Protein AF-A0A355ER56-F1 (afdb_monomer)

Sequence (115 aa):
AVLLHGDLLGQNILLDLQGAAPGLIDWEYARLGDPAYDLAIVTRGARRPFQIENGFGRLLEAYSGQGREIRKEHVHLHELCLLAGWYRESLDGRLGGHPPEVR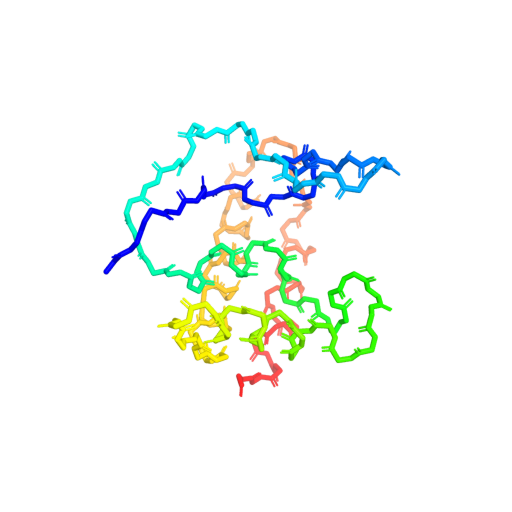LGDFQRLFRRGG

pLDDT: mean 90.53, std 7.46, range [55.97, 97.94]

Structure (mmCIF, N/CA/C/O backbone):
data_AF-A0A355ER56-F1
#
_entry.id   AF-A0A355ER56-F1
#
loop_
_atom_site.group_PDB
_atom_site.id
_atom_site.type_symbol
_atom_site.label_atom_id
_atom_site.label_alt_id
_atom_site.label_comp_id
_atom_site.label_asym_id
_atom_site.label_entity_id
_atom_site.label_seq_id
_atom_site.pdbx_PDB_ins_code
_atom_site.Cartn_x
_atom_site.Cartn_y
_atom_site.Cartn_z
_atom_site.occupancy
_atom_site.B_iso_or_equiv
_atom_site.auth_seq_id
_atom_site.auth_comp_id
_atom_site.auth_asym_id
_atom_site.auth_atom_id
_atom_site.pdbx_PDB_model_num
ATOM 1 N N . ALA A 1 1 ? -15.272 -9.307 1.473 1.00 86.31 1 ALA A N 1
ATOM 2 C CA . ALA A 1 1 ? -14.855 -8.103 0.728 1.00 86.31 1 ALA A CA 1
ATOM 3 C C . ALA A 1 1 ? -15.284 -6.857 1.497 1.00 86.31 1 ALA A C 1
ATOM 5 O O . ALA A 1 1 ? -16.254 -6.939 2.246 1.00 86.31 1 ALA A O 1
ATOM 6 N N . VAL A 1 2 ? -14.567 -5.744 1.340 1.00 92.75 2 VAL A N 1
ATOM 7 C CA . VAL A 1 2 ? -14.884 -4.419 1.907 1.00 92.75 2 VAL A CA 1
ATOM 8 C C . VAL A 1 2 ? -14.759 -3.349 0.826 1.00 92.75 2 VAL A C 1
ATOM 10 O O . VAL A 1 2 ? -14.147 -3.621 -0.205 1.00 92.75 2 VAL A O 1
ATOM 13 N N . LEU A 1 3 ? -15.313 -2.156 1.057 1.00 95.44 3 LEU A N 1
ATOM 14 C CA . LEU A 1 3 ? -15.025 -0.995 0.214 1.00 95.44 3 LEU A CA 1
ATOM 15 C C . LEU A 1 3 ? -13.558 -0.594 0.394 1.00 95.44 3 LEU A C 1
ATOM 17 O O . LEU A 1 3 ? -13.136 -0.299 1.509 1.00 95.44 3 LEU A O 1
ATOM 21 N N . 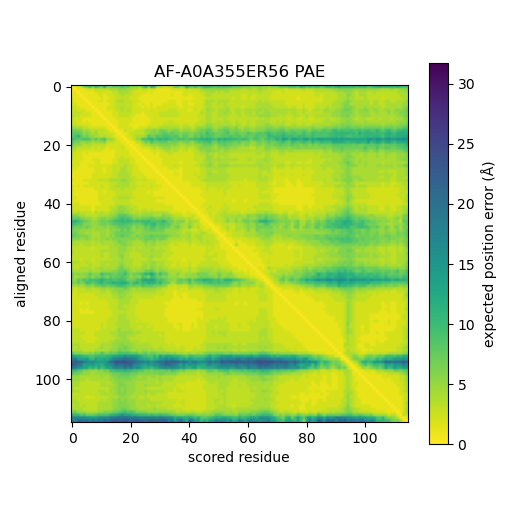LEU A 1 4 ? -12.815 -0.621 -0.704 1.00 95.94 4 LEU A N 1
ATOM 22 C CA . LEU A 1 4 ? -11.441 -0.152 -0.816 1.00 95.94 4 LEU A CA 1
ATOM 23 C C . LEU A 1 4 ? -11.433 1.248 -1.415 1.00 95.94 4 LEU A C 1
ATOM 25 O O . LEU A 1 4 ? -12.271 1.551 -2.269 1.00 95.94 4 LEU A O 1
ATOM 29 N N . HIS A 1 5 ? -10.448 2.050 -1.026 1.00 97.31 5 HIS A N 1
ATOM 30 C CA . HIS A 1 5 ? -10.140 3.310 -1.691 1.00 97.31 5 HIS A CA 1
ATOM 31 C C . HIS A 1 5 ? -9.555 3.064 -3.086 1.00 97.31 5 HIS A C 1
ATOM 33 O O . HIS A 1 5 ? -9.903 3.747 -4.042 1.00 97.31 5 HIS A O 1
ATOM 39 N N . GLY A 1 6 ? -8.668 2.071 -3.217 1.00 96.06 6 GLY A N 1
ATOM 40 C CA . GLY A 1 6 ? -8.060 1.697 -4.496 1.00 96.06 6 GLY A CA 1
ATOM 41 C C . GLY A 1 6 ? -6.834 2.526 -4.893 1.00 96.06 6 GLY A C 1
ATOM 42 O O . GLY A 1 6 ? -6.011 2.028 -5.658 1.00 96.06 6 GLY A O 1
ATOM 43 N N . ASP A 1 7 ? -6.686 3.722 -4.318 1.00 95.75 7 ASP A N 1
ATOM 44 C CA . ASP A 1 7 ? -5.513 4.604 -4.447 1.00 95.75 7 ASP A CA 1
ATOM 45 C C . ASP A 1 7 ? -5.189 5.339 -3.128 1.00 95.75 7 ASP A C 1
ATOM 47 O O . ASP A 1 7 ? -5.184 6.565 -3.045 1.00 95.75 7 ASP A O 1
ATOM 51 N N . LEU A 1 8 ? -5.005 4.600 -2.027 1.00 94.31 8 LEU A N 1
ATOM 52 C CA . LEU A 1 8 ? -4.800 5.179 -0.688 1.00 94.31 8 LEU A CA 1
ATOM 53 C C . LEU A 1 8 ? -3.372 5.740 -0.487 1.00 94.31 8 LEU A C 1
ATOM 55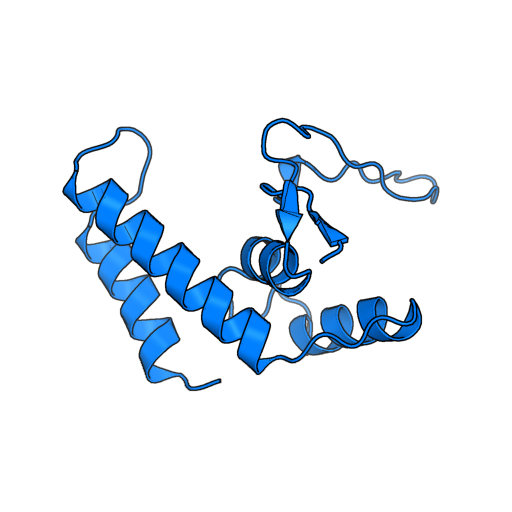 O O . LEU A 1 8 ? -2.613 5.299 0.377 1.00 94.31 8 LEU A O 1
ATOM 59 N N . LEU A 1 9 ? -2.969 6.698 -1.322 1.00 90.56 9 LEU A N 1
ATOM 60 C CA . LEU A 1 9 ? -1.696 7.412 -1.213 1.00 90.56 9 LEU A CA 1
ATOM 61 C C . LEU A 1 9 ? -1.818 8.573 -0.220 1.00 90.56 9 LEU A C 1
ATOM 63 O O . LEU A 1 9 ? -2.890 9.135 -0.034 1.00 90.56 9 LEU A O 1
ATOM 67 N N . GLY A 1 10 ? -0.697 9.004 0.368 1.00 89.44 10 GLY A N 1
ATOM 68 C CA . GLY A 1 10 ? -0.700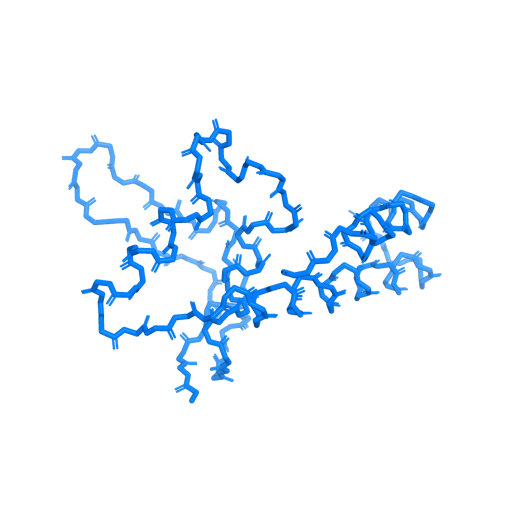 10.106 1.342 1.00 89.44 10 GLY A CA 1
ATOM 69 C C . GLY A 1 10 ? -1.300 11.419 0.820 1.00 89.44 10 GLY A C 1
ATOM 70 O O . GLY A 1 10 ? -1.891 12.154 1.598 1.00 89.44 10 GLY A O 1
ATOM 71 N N . GLN A 1 11 ? -1.210 11.688 -0.488 1.00 92.50 11 GLN A N 1
ATOM 72 C CA . GLN A 1 11 ? -1.834 12.863 -1.116 1.00 92.50 11 GLN A CA 1
ATOM 73 C C . GLN A 1 11 ? -3.375 12.830 -1.082 1.00 92.50 11 GLN A C 1
ATOM 75 O O . GLN A 1 11 ? -4.001 13.882 -1.147 1.00 92.50 11 GLN A O 1
ATOM 80 N N . ASN A 1 12 ? -3.966 11.639 -0.933 1.00 95.81 12 ASN A N 1
ATOM 81 C CA . ASN A 1 12 ? -5.411 11.414 -0.873 1.00 95.81 12 ASN A CA 1
ATOM 82 C C . ASN A 1 12 ? -5.939 11.378 0.575 1.00 95.81 12 ASN A C 1
ATOM 84 O O . ASN A 1 12 ? -7.118 11.108 0.805 1.00 95.81 12 ASN A O 1
ATOM 88 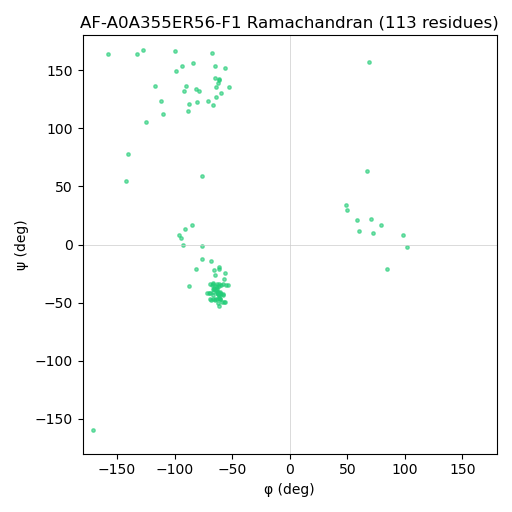N N . ILE A 1 13 ? -5.078 11.662 1.562 1.00 93.19 13 ILE A N 1
ATOM 89 C CA . ILE A 1 13 ? -5.424 11.729 2.984 1.00 93.19 13 ILE A CA 1
ATOM 90 C C . ILE A 1 13 ? -5.355 13.189 3.434 1.00 93.19 13 ILE A C 1
ATOM 92 O O . ILE A 1 13 ? -4.280 13.783 3.523 1.00 93.19 13 ILE A O 1
ATOM 96 N N . LEU A 1 14 ? -6.509 13.764 3.761 1.00 94.25 14 LEU A N 1
ATOM 97 C CA . LEU A 1 14 ? -6.614 15.109 4.310 1.00 94.25 14 LEU A CA 1
ATOM 98 C C . LEU A 1 14 ? -6.502 15.047 5.831 1.00 94.25 14 LEU A C 1
ATOM 100 O O . LEU A 1 14 ? -7.364 14.485 6.505 1.00 94.25 14 LEU A O 1
ATOM 104 N N . LEU A 1 15 ? -5.435 15.628 6.371 1.00 93.56 15 LEU A N 1
ATOM 105 C CA . LEU A 1 15 ? -5.226 15.732 7.812 1.00 93.56 15 LEU A CA 1
ATOM 106 C C . LEU A 1 15 ? -5.803 17.049 8.324 1.00 93.56 15 LEU A C 1
ATOM 108 O O . LEU A 1 15 ? -5.504 18.108 7.773 1.00 93.56 15 LEU A O 1
ATOM 112 N N . ASP A 1 16 ? -6.578 16.983 9.404 1.00 92.06 16 ASP A N 1
ATOM 113 C CA . ASP A 1 16 ? -6.929 18.171 10.172 1.00 92.06 16 ASP A CA 1
ATOM 114 C C . ASP A 1 16 ? -5.854 18.439 11.233 1.00 92.06 16 ASP A C 1
ATOM 116 O O . ASP A 1 16 ? -5.597 17.606 12.106 1.00 92.06 16 ASP A O 1
ATOM 120 N N . LEU A 1 17 ? -5.223 19.613 11.173 1.00 89.88 17 LEU A N 1
ATOM 121 C CA . LEU A 1 17 ? -4.188 20.011 12.134 1.00 89.88 17 LEU A CA 1
ATOM 122 C C . LEU A 1 17 ? -4.788 20.436 13.482 1.00 89.88 17 LEU A C 1
ATOM 124 O O . LEU A 1 17 ? -4.065 20.557 14.470 1.00 89.88 17 LEU A O 1
ATOM 128 N N . GLN A 1 18 ? -6.104 20.637 13.524 1.00 92.69 18 GLN A N 1
ATOM 129 C CA . GLN A 1 18 ? -6.877 21.007 14.698 1.00 92.69 18 GLN A CA 1
ATOM 130 C C . GLN A 1 18 ? -7.452 19.779 15.428 1.00 92.69 18 GLN A C 1
ATOM 132 O O . GLN A 1 18 ? -8.049 19.928 16.495 1.00 92.69 18 GLN A O 1
ATOM 137 N N . GLY A 1 19 ? -7.202 18.567 14.916 1.00 87.88 19 GLY A N 1
ATOM 138 C CA . GLY A 1 19 ? -7.456 17.305 15.611 1.00 87.88 19 GLY A CA 1
ATOM 139 C C . GLY A 1 19 ? -8.760 16.589 15.251 1.00 87.88 19 GLY A C 1
ATOM 140 O O . GLY A 1 19 ? -9.090 15.601 15.910 1.00 87.88 19 GLY A O 1
ATOM 141 N N . ALA A 1 20 ? -9.504 17.029 14.233 1.00 91.44 20 ALA A N 1
ATOM 142 C CA . ALA A 1 20 ? -10.604 16.242 13.685 1.00 91.44 20 ALA A CA 1
ATOM 143 C C . ALA A 1 20 ? -10.103 14.973 12.974 1.00 91.44 20 ALA A C 1
ATOM 145 O O . ALA A 1 20 ? -8.921 14.804 12.660 1.00 91.44 20 ALA A O 1
ATOM 146 N N . ALA A 1 21 ? -11.036 14.053 12.723 1.00 89.25 21 ALA A N 1
ATOM 147 C CA . ALA A 1 21 ? -10.746 12.831 11.987 1.00 89.25 21 ALA A CA 1
ATOM 148 C C . ALA A 1 21 ? -10.262 13.149 10.557 1.00 89.25 21 ALA A C 1
ATOM 150 O O . ALA A 1 21 ? -10.798 14.062 9.923 1.00 89.25 21 ALA A O 1
ATOM 151 N N . PRO A 1 22 ? -9.283 12.393 10.028 1.00 91.56 22 PRO A N 1
ATOM 152 C CA . PRO A 1 22 ? -8.789 12.605 8.675 1.00 91.56 22 PRO A CA 1
ATOM 153 C C . PRO A 1 22 ? -9.870 12.313 7.626 1.00 91.56 22 PRO A C 1
ATOM 155 O O . PRO A 1 22 ? -10.662 11.379 7.771 1.00 91.56 22 PRO A O 1
ATOM 158 N N . GLY A 1 23 ? -9.876 13.103 6.555 1.00 94.50 23 GLY A N 1
ATOM 159 C CA . GLY A 1 23 ? -10.721 12.897 5.379 1.00 94.50 23 GLY A CA 1
ATOM 160 C C . GLY A 1 23 ? -10.001 12.103 4.290 1.00 94.50 23 GLY A C 1
ATOM 161 O O . GLY A 1 23 ? -8.777 12.155 4.185 1.00 94.50 23 GLY A O 1
ATOM 162 N N . LEU A 1 24 ? -10.764 11.395 3.455 1.00 95.75 24 LEU A N 1
ATOM 163 C CA . LEU A 1 24 ? -10.260 10.711 2.259 1.00 95.75 24 LEU A CA 1
ATOM 164 C C . LEU A 1 24 ? -10.896 11.311 1.004 1.00 95.75 24 LEU A C 1
ATOM 166 O O . LEU A 1 24 ? -12.110 11.544 0.973 1.00 95.75 24 LEU A O 1
ATOM 170 N N . ILE A 1 25 ? -10.084 11.537 -0.024 1.00 97.50 25 ILE A N 1
ATOM 171 C CA . ILE A 1 25 ? -10.496 12.108 -1.313 1.00 97.50 25 ILE A CA 1
ATOM 172 C C . ILE A 1 25 ? -10.034 11.225 -2.469 1.00 97.50 25 ILE A C 1
ATOM 174 O O . ILE A 1 25 ? -9.163 10.394 -2.283 1.00 97.50 25 ILE A O 1
ATOM 178 N N . ASP A 1 26 ? -10.562 11.481 -3.666 1.00 97.38 26 ASP A N 1
ATOM 179 C CA . ASP A 1 26 ? -10.161 10.791 -4.899 1.00 97.38 26 ASP A CA 1
ATOM 180 C C . ASP A 1 26 ? -10.544 9.298 -4.940 1.00 97.38 26 ASP A C 1
ATOM 182 O O . ASP A 1 26 ? -9.729 8.379 -4.983 1.00 97.38 26 ASP A O 1
ATOM 186 N N . TRP A 1 27 ? -11.856 9.057 -4.915 1.00 97.75 27 TRP A N 1
ATOM 187 C CA . TRP A 1 27 ? -12.459 7.722 -4.871 1.00 97.75 27 TRP A CA 1
ATOM 188 C C . TRP A 1 27 ? -12.622 7.065 -6.256 1.00 97.75 27 TRP A C 1
ATOM 190 O O . TRP A 1 27 ? -13.405 6.125 -6.396 1.00 97.75 27 TRP A O 1
ATOM 200 N N . GLU A 1 28 ? -11.939 7.537 -7.303 1.00 97.75 28 GLU A N 1
ATOM 201 C CA . GLU A 1 28 ? -12.165 7.052 -8.676 1.00 97.75 28 GLU A CA 1
ATOM 202 C C . GLU A 1 28 ? -11.793 5.568 -8.879 1.00 97.75 28 GLU A C 1
ATOM 204 O O . GLU A 1 28 ? -12.389 4.882 -9.711 1.00 97.75 28 GLU A O 1
ATOM 209 N N . TYR A 1 29 ? -10.869 5.044 -8.064 1.00 97.00 29 TYR A N 1
ATOM 210 C CA . TYR A 1 29 ? -10.447 3.635 -8.071 1.00 97.00 29 TYR A CA 1
ATOM 211 C C . TYR A 1 29 ? -11.159 2.768 -7.024 1.00 97.00 29 TYR A C 1
ATOM 213 O O . TYR A 1 29 ? -10.801 1.596 -6.834 1.00 97.00 29 TYR A O 1
ATOM 221 N N . ALA A 1 30 ? -12.171 3.316 -6.349 1.00 97.88 30 ALA A N 1
ATOM 222 C CA . ALA A 1 30 ? -12.862 2.630 -5.274 1.00 97.88 30 ALA A CA 1
ATOM 223 C C . ALA A 1 30 ? -13.587 1.376 -5.771 1.00 97.88 30 ALA A C 1
ATOM 225 O O . ALA A 1 30 ? -14.270 1.372 -6.798 1.00 97.88 30 ALA A O 1
ATOM 226 N N . ARG A 1 31 ? -13.452 0.280 -5.023 1.00 97.50 31 ARG A N 1
ATOM 227 C CA . ARG A 1 31 ? -14.038 -1.018 -5.390 1.00 97.50 31 ARG A CA 1
ATOM 228 C C . ARG A 1 31 ? -14.205 -1.926 -4.186 1.00 97.50 31 ARG A C 1
ATOM 230 O O . ARG A 1 31 ? -13.574 -1.725 -3.155 1.00 97.50 31 ARG A O 1
ATOM 237 N N . LEU A 1 32 ? -15.009 -2.976 -4.324 1.00 97.94 32 LEU A N 1
ATOM 238 C CA . LEU A 1 32 ? -15.066 -4.033 -3.315 1.00 97.94 32 LEU A CA 1
ATOM 239 C C . LEU A 1 32 ? -13.870 -4.983 -3.459 1.00 97.94 32 LEU A C 1
ATOM 241 O O . LEU A 1 32 ? -13.596 -5.468 -4.555 1.00 97.94 32 LEU A O 1
ATOM 245 N N . GLY A 1 33 ? -13.182 -5.296 -2.359 1.00 95.38 33 GLY A N 1
ATOM 246 C CA . GLY A 1 33 ? -12.042 -6.216 -2.392 1.00 95.38 33 GLY A CA 1
ATOM 247 C C . GLY A 1 33 ? -11.502 -6.644 -1.028 1.00 95.38 33 GLY A C 1
ATOM 248 O O . GLY A 1 33 ? -12.213 -6.615 -0.020 1.00 95.38 33 GLY A O 1
ATOM 249 N N . ASP A 1 34 ? -10.256 -7.116 -1.024 1.00 94.69 34 ASP A N 1
ATOM 250 C CA . ASP A 1 34 ? -9.502 -7.498 0.175 1.00 94.69 34 ASP A CA 1
ATOM 251 C C . ASP A 1 34 ? -8.909 -6.241 0.843 1.00 94.69 34 ASP A C 1
ATOM 253 O O . ASP A 1 34 ? -8.165 -5.524 0.172 1.00 94.69 34 ASP A O 1
ATOM 257 N N . PRO A 1 35 ? -9.202 -5.952 2.129 1.00 93.50 35 PRO A N 1
ATOM 258 C CA . PRO A 1 35 ? -8.655 -4.782 2.830 1.00 93.50 35 PRO A CA 1
ATOM 259 C C . PRO A 1 35 ? -7.123 -4.718 2.842 1.00 93.50 35 PRO A C 1
ATOM 261 O O . PRO A 1 35 ? -6.560 -3.630 2.935 1.00 93.50 35 PRO A O 1
ATOM 264 N N . ALA A 1 36 ? -6.432 -5.855 2.716 1.00 95.19 36 ALA A N 1
ATOM 265 C CA . ALA A 1 36 ? -4.975 -5.881 2.633 1.00 95.19 36 ALA A CA 1
ATOM 266 C C . ALA A 1 36 ? -4.420 -5.118 1.412 1.00 95.19 36 ALA A C 1
ATOM 268 O O . ALA A 1 36 ? -3.263 -4.701 1.432 1.00 95.19 36 ALA A O 1
ATOM 269 N N . TYR A 1 37 ? -5.238 -4.906 0.375 1.00 96.06 37 TYR A N 1
ATOM 270 C CA . TYR A 1 37 ? -4.854 -4.175 -0.831 1.00 96.06 37 TYR A CA 1
ATOM 271 C C . TYR A 1 37 ? -4.547 -2.695 -0.555 1.00 96.06 37 TYR A C 1
ATOM 273 O O . TYR A 1 37 ? -3.505 -2.200 -0.981 1.00 96.06 37 TYR A O 1
ATOM 281 N N . ASP A 1 38 ? -5.397 -1.993 0.201 1.00 95.12 38 ASP A N 1
ATOM 282 C CA . ASP A 1 38 ? -5.148 -0.582 0.534 1.00 95.12 38 ASP A CA 1
ATOM 283 C C . ASP A 1 38 ? -3.932 -0.435 1.462 1.00 95.12 38 ASP A C 1
ATOM 285 O O . ASP A 1 38 ? -3.137 0.491 1.298 1.00 95.12 38 ASP A O 1
ATOM 289 N N . LEU A 1 39 ? -3.712 -1.386 2.383 1.00 94.19 39 LEU A N 1
ATOM 290 C CA . LEU A 1 39 ? -2.482 -1.408 3.183 1.00 94.19 39 LEU A CA 1
ATOM 291 C C . LEU A 1 39 ? -1.247 -1.575 2.299 1.00 94.19 39 LEU A C 1
ATOM 293 O O . LEU A 1 39 ? -0.274 -0.860 2.512 1.00 94.19 39 LEU A O 1
ATOM 297 N N . ALA A 1 40 ? -1.292 -2.453 1.294 1.00 95.62 40 ALA A N 1
ATOM 298 C CA . ALA A 1 40 ? -0.184 -2.639 0.360 1.00 95.62 40 ALA A CA 1
ATOM 299 C C . ALA A 1 40 ? 0.139 -1.363 -0.439 1.00 95.62 40 ALA A C 1
ATOM 301 O O . ALA A 1 40 ? 1.310 -1.088 -0.710 1.00 95.62 40 ALA A O 1
ATOM 302 N N . ILE A 1 41 ? -0.869 -0.550 -0.779 1.00 94.81 41 ILE A N 1
ATOM 303 C CA . ILE A 1 41 ? -0.674 0.767 -1.411 1.00 94.81 41 ILE A CA 1
ATOM 304 C C . ILE A 1 41 ? 0.009 1.752 -0.457 1.00 94.81 41 ILE A C 1
ATOM 306 O O . ILE A 1 41 ? 0.888 2.518 -0.871 1.00 94.81 41 ILE A O 1
ATOM 310 N N . VAL A 1 42 ? -0.386 1.739 0.815 1.00 92.44 42 VAL A N 1
ATOM 311 C CA . VAL A 1 42 ? 0.189 2.602 1.850 1.00 92.44 42 VAL A CA 1
ATOM 312 C C . VAL A 1 42 ? 1.649 2.232 2.128 1.00 92.44 42 VAL A C 1
ATOM 314 O O . VAL A 1 42 ? 2.505 3.109 2.254 1.00 92.44 42 VAL A O 1
ATOM 317 N N . THR A 1 43 ? 1.952 0.939 2.220 1.00 92.38 43 THR A N 1
ATOM 318 C CA . THR A 1 43 ? 3.268 0.443 2.638 1.00 92.38 43 THR A CA 1
ATOM 319 C C . THR A 1 43 ? 4.249 0.309 1.479 1.00 92.38 43 THR A C 1
ATOM 321 O O . THR A 1 43 ? 5.436 0.577 1.670 1.00 92.38 43 THR A O 1
ATOM 324 N N . ARG A 1 44 ? 3.787 -0.080 0.283 1.00 89.75 44 ARG A N 1
ATOM 325 C CA . ARG A 1 44 ? 4.583 -0.277 -0.950 1.00 89.75 44 ARG A CA 1
ATOM 326 C C . ARG A 1 44 ? 5.852 -1.118 -0.749 1.00 89.75 44 ARG A C 1
ATOM 328 O O . ARG A 1 44 ? 6.887 -0.840 -1.355 1.00 89.75 44 ARG A O 1
ATOM 335 N N . GLY A 1 45 ? 5.825 -2.102 0.147 1.00 85.19 45 GLY A N 1
ATOM 336 C CA . GLY A 1 45 ? 6.985 -2.933 0.481 1.00 85.19 45 GLY A CA 1
ATOM 337 C C . GLY A 1 45 ? 8.069 -2.226 1.306 1.00 85.19 45 GLY A C 1
ATOM 338 O O . GLY A 1 45 ? 9.174 -2.762 1.474 1.00 85.19 45 GLY A O 1
ATOM 339 N N . ALA A 1 46 ? 7.804 -1.021 1.825 1.00 85.00 46 ALA A N 1
ATOM 340 C CA . ALA A 1 46 ? 8.769 -0.251 2.601 1.00 85.00 46 ALA A CA 1
ATOM 341 C C . ALA A 1 46 ? 9.172 -0.982 3.892 1.00 85.00 46 ALA A C 1
ATOM 343 O O . ALA A 1 46 ? 8.349 -1.538 4.614 1.00 85.00 46 ALA A O 1
ATOM 344 N N . ARG A 1 47 ? 10.468 -0.938 4.245 1.00 73.25 47 ARG A N 1
ATOM 345 C CA . ARG A 1 47 ? 10.964 -1.533 5.507 1.00 73.25 47 ARG A CA 1
ATOM 346 C C . ARG A 1 47 ? 10.383 -0.863 6.751 1.00 73.25 47 ARG A C 1
ATOM 348 O O . ARG A 1 47 ? 10.250 -1.511 7.782 1.00 73.25 47 ARG A O 1
ATOM 355 N N . ARG A 1 48 ? 10.157 0.443 6.649 1.00 79.25 48 ARG A N 1
ATOM 356 C CA . ARG A 1 48 ? 9.692 1.336 7.708 1.00 79.25 48 ARG A CA 1
ATOM 357 C C . ARG A 1 48 ? 8.704 2.305 7.061 1.00 79.25 48 ARG A C 1
ATOM 359 O O . ARG A 1 48 ? 9.113 3.409 6.697 1.00 79.25 48 ARG A O 1
ATOM 366 N N . PRO A 1 49 ? 7.454 1.879 6.801 1.00 80.94 49 PRO A N 1
ATOM 367 C CA . PRO A 1 49 ? 6.447 2.796 6.284 1.00 80.94 49 PRO A CA 1
ATOM 368 C C . PRO A 1 49 ? 6.376 4.024 7.203 1.00 80.94 49 PRO A C 1
ATOM 370 O O . PRO A 1 49 ? 6.464 3.900 8.427 1.00 80.94 49 PRO A O 1
ATOM 373 N N . PHE A 1 50 ? 6.324 5.210 6.594 1.00 82.31 50 PHE A N 1
ATOM 374 C CA . PHE A 1 50 ? 6.345 6.512 7.278 1.00 82.31 50 PHE A CA 1
ATOM 375 C C . PHE A 1 50 ? 7.591 6.816 8.126 1.00 82.31 50 PHE A C 1
ATOM 377 O O . PHE A 1 50 ? 7.581 7.774 8.890 1.00 82.31 50 PHE A O 1
ATOM 384 N N . GLN A 1 51 ? 8.664 6.023 8.012 1.00 86.19 51 GLN A N 1
ATOM 385 C CA . GLN A 1 51 ? 9.860 6.119 8.866 1.00 86.19 51 GLN A CA 1
ATOM 386 C C . GLN A 1 51 ? 9.575 5.947 10.368 1.00 86.19 51 GLN A C 1
ATOM 388 O O . GLN A 1 51 ? 10.389 6.329 11.207 1.00 86.19 51 GLN A O 1
ATOM 393 N N . ILE A 1 52 ? 8.444 5.329 10.713 1.00 86.00 52 ILE A N 1
ATOM 394 C CA . ILE A 1 52 ? 8.053 5.051 12.095 1.00 86.00 52 ILE A CA 1
ATOM 395 C C . ILE A 1 52 ? 8.587 3.674 12.502 1.00 86.00 52 ILE A C 1
ATOM 397 O O . ILE A 1 52 ? 8.495 2.699 11.746 1.00 86.00 52 ILE A O 1
ATOM 401 N N . GLU A 1 53 ? 9.140 3.579 13.712 1.00 86.62 53 GLU A N 1
ATOM 402 C CA . GLU A 1 53 ? 9.529 2.298 14.302 1.00 86.62 53 GLU A CA 1
ATOM 403 C C . GLU A 1 53 ? 8.311 1.371 14.422 1.00 86.62 53 GLU A C 1
ATOM 405 O O . GLU A 1 53 ? 7.246 1.777 14.884 1.00 86.62 53 GLU A O 1
ATOM 410 N N . ASN A 1 54 ? 8.456 0.133 13.942 1.00 87.50 54 ASN A N 1
ATOM 411 C CA . ASN A 1 54 ? 7.359 -0.830 13.822 1.00 87.50 54 ASN A CA 1
ATOM 412 C C . ASN A 1 54 ? 6.099 -0.270 13.111 1.00 87.50 54 ASN A C 1
ATOM 414 O O . ASN A 1 54 ? 4.982 -0.699 13.386 1.00 87.50 54 ASN A O 1
ATOM 418 N N . GLY A 1 55 ? 6.254 0.689 12.184 1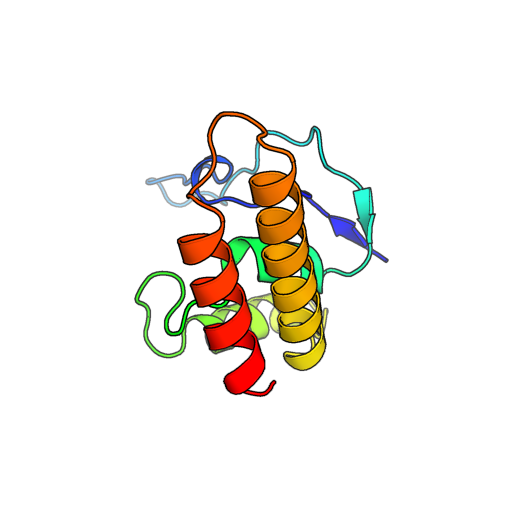.00 88.94 55 GLY A N 1
ATOM 419 C CA . GLY A 1 55 ? 5.120 1.367 11.540 1.00 88.94 55 GLY A CA 1
ATOM 420 C C . GLY A 1 55 ? 4.124 0.415 10.868 1.00 88.94 55 GLY A C 1
ATOM 421 O O . GLY A 1 55 ? 2.921 0.644 10.921 1.00 88.94 55 GLY A O 1
ATOM 422 N N . PHE A 1 56 ? 4.611 -0.694 10.302 1.00 90.62 56 PHE A N 1
ATOM 423 C CA . PHE A 1 56 ? 3.749 -1.724 9.723 1.00 90.62 56 PHE A CA 1
ATOM 424 C C . PHE A 1 56 ? 2.907 -2.454 10.779 1.00 90.62 56 PHE A C 1
ATOM 426 O O . PHE A 1 56 ? 1.698 -2.578 10.609 1.00 90.62 56 PHE A O 1
ATOM 433 N N . GLY A 1 57 ? 3.516 -2.873 11.893 1.00 90.88 57 GLY A N 1
ATOM 434 C CA . GLY A 1 57 ? 2.788 -3.492 13.004 1.00 90.88 57 GLY A CA 1
ATOM 435 C C . GLY A 1 57 ? 1.719 -2.559 13.573 1.00 90.88 57 GLY A C 1
ATOM 436 O O . GLY A 1 57 ? 0.577 -2.971 13.744 1.00 90.88 57 GLY A O 1
ATOM 437 N N . ARG A 1 58 ? 2.043 -1.270 13.733 1.00 90.25 58 ARG A N 1
ATOM 438 C CA . ARG A 1 58 ? 1.085 -0.253 14.201 1.00 90.25 58 ARG A CA 1
ATOM 439 C C . ARG A 1 58 ? -0.114 -0.078 13.263 1.00 90.25 58 ARG A C 1
ATOM 441 O O . ARG A 1 58 ? -1.224 0.143 13.739 1.00 90.25 58 ARG A O 1
ATOM 448 N N . LEU A 1 59 ? 0.085 -0.187 11.945 1.00 88.88 59 LEU A N 1
ATOM 449 C CA . LEU A 1 59 ? -1.023 -0.189 10.982 1.00 88.88 59 LEU A CA 1
ATOM 450 C C . LEU A 1 59 ? -1.920 -1.417 11.174 1.00 88.88 59 LEU A C 1
ATOM 452 O O . LEU A 1 59 ? -3.136 -1.272 11.252 1.00 88.88 59 LEU A O 1
ATOM 456 N N . LEU A 1 60 ? -1.338 -2.614 11.292 1.00 91.12 60 LEU A N 1
ATOM 457 C CA . LEU A 1 60 ? -2.108 -3.845 11.503 1.00 91.12 60 LEU A CA 1
ATOM 458 C C . LEU A 1 60 ? -2.900 -3.819 12.818 1.00 91.12 60 LEU A C 1
ATOM 460 O O . LEU A 1 60 ? -4.062 -4.226 12.845 1.00 91.12 60 LEU A O 1
ATOM 464 N N . GLU A 1 61 ? -2.300 -3.302 13.892 1.00 90.06 61 GLU A N 1
ATOM 465 C CA . GLU A 1 61 ? -2.956 -3.114 15.190 1.00 90.06 61 GLU A CA 1
ATOM 466 C C . GLU A 1 61 ? -4.141 -2.148 15.090 1.00 90.06 61 GLU A C 1
ATOM 468 O O . GLU A 1 61 ? -5.232 -2.462 15.567 1.00 90.06 61 GLU A O 1
ATOM 473 N N . ALA A 1 62 ? -3.961 -1.004 14.420 1.00 87.62 62 ALA A N 1
ATOM 474 C CA . ALA A 1 62 ? -5.024 -0.021 14.228 1.00 87.62 62 ALA A CA 1
ATOM 475 C C . ALA A 1 62 ? -6.224 -0.605 13.460 1.00 87.62 62 ALA A C 1
ATOM 477 O O . ALA A 1 62 ? -7.369 -0.359 13.836 1.00 87.62 62 ALA A O 1
ATOM 478 N N . TYR A 1 63 ? -5.977 -1.417 12.428 1.00 85.75 63 TYR A N 1
ATOM 479 C CA . TYR A 1 63 ? -7.040 -2.099 11.681 1.00 85.75 63 TYR A CA 1
ATOM 480 C C . TYR A 1 63 ? -7.718 -3.207 12.499 1.00 85.75 63 TYR A C 1
ATOM 482 O O . TYR A 1 63 ? -8.948 -3.304 12.509 1.00 85.75 63 TYR A O 1
ATOM 490 N N . SER A 1 64 ? -6.938 -3.990 13.246 1.00 86.06 64 SER A N 1
ATOM 491 C CA . SER A 1 64 ? -7.463 -5.052 14.114 1.00 86.06 64 SER A CA 1
ATOM 492 C C . SER A 1 64 ? -8.352 -4.488 15.225 1.00 86.06 64 SER A C 1
ATOM 494 O O . SER A 1 64 ? -9.410 -5.048 15.510 1.00 86.06 64 SER A O 1
ATOM 496 N N . GLY A 1 65 ? -7.988 -3.329 15.785 1.00 83.81 65 GLY A N 1
ATOM 497 C CA . GLY A 1 65 ? -8.793 -2.602 16.770 1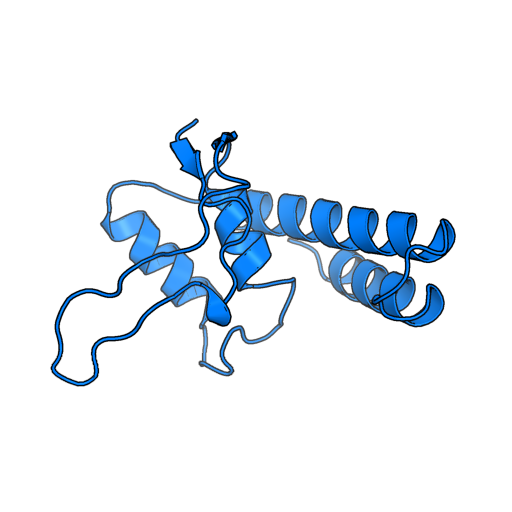.00 83.81 65 GLY A CA 1
ATOM 498 C C . GLY A 1 65 ? -10.163 -2.139 16.255 1.00 83.81 65 GLY A C 1
ATOM 499 O O . GLY A 1 65 ? -11.061 -1.906 17.057 1.00 83.81 65 GLY A O 1
ATOM 500 N N . GLN A 1 66 ? -10.360 -2.068 14.933 1.00 83.50 66 GLN A N 1
ATOM 501 C CA . GLN A 1 66 ? -11.652 -1.775 14.290 1.00 83.50 66 GLN A CA 1
ATOM 502 C C . GLN A 1 66 ? -12.466 -3.048 13.977 1.00 83.50 66 GLN A C 1
ATOM 504 O O . GLN A 1 66 ? -13.430 -3.013 13.212 1.00 83.50 66 GLN A O 1
ATOM 509 N N . GLY A 1 67 ? -12.074 -4.196 14.543 1.00 79.94 67 GLY A N 1
ATOM 510 C CA . GLY A 1 67 ? -12.764 -5.477 14.376 1.00 79.94 67 GLY A CA 1
ATOM 511 C C . GLY A 1 67 ? -12.458 -6.190 13.058 1.00 79.94 67 GLY A C 1
ATOM 512 O O . GLY A 1 67 ? -13.201 -7.089 12.661 1.00 79.94 67 GLY A O 1
ATOM 513 N N . ARG A 1 68 ? -11.387 -5.800 12.353 1.00 80.00 68 ARG A N 1
ATOM 514 C CA . ARG A 1 68 ? -10.946 -6.455 11.114 1.00 80.00 68 ARG A CA 1
ATOM 515 C C . ARG A 1 68 ? -9.496 -6.886 11.223 1.00 80.00 68 ARG A C 1
ATOM 517 O O . ARG A 1 68 ? -8.584 -6.077 11.100 1.00 80.00 68 ARG A O 1
ATOM 524 N N . GLU A 1 69 ? -9.297 -8.183 11.388 1.00 86.06 69 GLU A N 1
ATOM 525 C CA . GLU A 1 69 ? -7.967 -8.769 11.318 1.00 86.06 69 GLU A CA 1
ATOM 526 C C . GLU A 1 69 ? -7.459 -8.742 9.868 1.00 86.06 69 GLU A C 1
ATOM 528 O O . GLU A 1 69 ? -8.106 -9.265 8.955 1.00 86.06 69 GLU A O 1
ATOM 533 N N . ILE A 1 70 ? -6.297 -8.121 9.655 1.00 92.25 70 ILE A N 1
ATOM 534 C CA . IL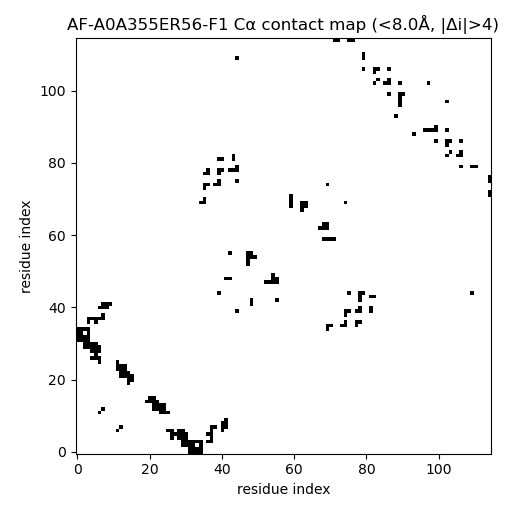E A 1 70 ? -5.576 -8.150 8.381 1.00 92.25 70 ILE A CA 1
ATOM 535 C C . ILE A 1 70 ? -4.292 -8.945 8.584 1.00 92.25 70 ILE A C 1
ATOM 537 O O . ILE A 1 70 ? -3.465 -8.615 9.430 1.00 92.25 70 ILE A O 1
ATOM 541 N N . ARG A 1 71 ? -4.115 -9.992 7.778 1.00 92.00 71 ARG A N 1
ATOM 542 C CA . ARG A 1 71 ? -2.928 -10.848 7.823 1.00 92.00 71 ARG A CA 1
ATOM 543 C C . ARG A 1 71 ? -1.772 -10.214 7.058 1.00 92.00 71 ARG A C 1
ATOM 545 O O . ARG A 1 71 ? -1.952 -9.785 5.915 1.00 92.00 71 ARG A O 1
ATOM 552 N N . LYS A 1 72 ? -0.573 -10.201 7.649 1.00 92.69 72 LYS A N 1
ATOM 553 C CA . LYS A 1 72 ? 0.632 -9.633 7.018 1.00 92.69 72 LYS A CA 1
ATOM 554 C C . LYS A 1 72 ? 0.959 -10.299 5.678 1.00 92.69 72 LYS A C 1
ATOM 556 O O . LYS A 1 72 ? 1.394 -9.627 4.751 1.00 92.69 72 LYS A O 1
ATOM 561 N N . GLU A 1 73 ? 0.677 -11.593 5.552 1.00 93.88 73 GLU A N 1
ATOM 562 C CA . GLU A 1 73 ? 0.950 -12.392 4.359 1.00 93.88 73 GLU A CA 1
ATOM 563 C C . GLU A 1 73 ? 0.089 -11.933 3.182 1.00 93.88 73 GLU A C 1
ATOM 565 O O . GLU A 1 73 ? 0.533 -11.953 2.036 1.00 93.88 73 GLU A O 1
ATOM 570 N N . HIS A 1 74 ? -1.136 -11.476 3.460 1.00 95.06 74 HIS A N 1
ATOM 571 C CA . HIS A 1 74 ? -2.015 -10.925 2.433 1.00 95.06 74 HIS A CA 1
ATOM 572 C C . HIS A 1 74 ? -1.517 -9.564 1.969 1.00 95.06 74 HIS A C 1
ATOM 574 O O . HIS A 1 74 ? -1.499 -9.307 0.769 1.00 95.06 74 HIS A O 1
ATOM 580 N N . VAL A 1 75 ? -1.073 -8.711 2.898 1.00 95.12 75 VAL A N 1
ATOM 581 C CA . VAL A 1 75 ? -0.475 -7.424 2.527 1.00 95.12 75 VAL A CA 1
ATOM 582 C C . VAL A 1 75 ? 0.761 -7.665 1.666 1.00 95.12 75 VAL A C 1
ATOM 584 O O . VAL A 1 75 ? 0.858 -7.102 0.583 1.00 95.12 75 VAL A O 1
ATOM 587 N N . HIS A 1 76 ? 1.642 -8.580 2.080 1.00 95.12 76 HIS A N 1
ATOM 588 C CA . HIS A 1 76 ? 2.833 -8.944 1.317 1.00 95.12 76 HIS A CA 1
ATOM 589 C C . HIS A 1 76 ? 2.502 -9.450 -0.096 1.00 95.12 76 HIS A C 1
ATOM 591 O O . HIS A 1 76 ? 3.137 -9.039 -1.068 1.00 95.12 76 HIS A O 1
ATOM 597 N N . LEU A 1 77 ? 1.479 -10.301 -0.236 1.00 96.06 77 LEU A N 1
ATOM 598 C CA . LEU A 1 77 ? 1.012 -10.769 -1.542 1.00 96.06 77 LEU A CA 1
ATOM 599 C C . LEU A 1 77 ? 0.531 -9.607 -2.424 1.00 96.06 77 LEU A C 1
ATOM 601 O O . LEU A 1 77 ? 0.928 -9.520 -3.586 1.00 96.06 77 LEU A O 1
ATOM 605 N N . HIS A 1 78 ? -0.281 -8.695 -1.882 1.00 97.25 78 HIS A N 1
ATOM 606 C CA . HIS A 1 78 ? -0.755 -7.526 -2.630 1.00 97.25 78 HIS A CA 1
ATOM 607 C C . HIS A 1 78 ? 0.384 -6.570 -2.993 1.00 97.25 78 HIS A C 1
ATOM 609 O O . HIS A 1 78 ? 0.395 -6.056 -4.108 1.00 97.25 78 HIS A O 1
ATOM 615 N N . GLU A 1 79 ? 1.378 -6.379 -2.123 1.00 96.56 79 GLU A N 1
ATOM 616 C CA . GLU A 1 79 ? 2.575 -5.589 -2.438 1.00 96.56 79 GLU A CA 1
ATOM 617 C C . GLU A 1 79 ? 3.368 -6.209 -3.600 1.00 96.56 79 GLU A C 1
ATOM 619 O O . GLU A 1 79 ? 3.788 -5.495 -4.511 1.00 96.56 79 GLU A O 1
ATOM 624 N N . LEU A 1 80 ? 3.540 -7.538 -3.617 1.00 96.50 80 LEU A N 1
ATOM 625 C CA . LEU A 1 80 ? 4.184 -8.240 -4.732 1.00 96.50 80 LEU A CA 1
ATOM 626 C C . LEU A 1 80 ? 3.411 -8.047 -6.040 1.00 96.50 80 LEU A C 1
ATOM 628 O O . LEU A 1 80 ? 4.020 -7.738 -7.066 1.00 96.50 80 LEU A O 1
ATOM 632 N N . CYS A 1 81 ? 2.084 -8.190 -6.008 1.00 96.75 81 CYS A N 1
ATOM 633 C CA . CYS A 1 81 ? 1.231 -7.966 -7.175 1.00 96.75 81 CYS A CA 1
ATOM 634 C C . CYS A 1 81 ? 1.307 -6.517 -7.678 1.00 96.75 81 CYS A C 1
ATOM 636 O O . CYS A 1 81 ? 1.405 -6.296 -8.884 1.00 96.75 81 CYS A O 1
ATOM 638 N N . LEU A 1 82 ? 1.301 -5.543 -6.767 1.00 95.31 82 LEU A N 1
ATOM 639 C CA . LEU A 1 82 ? 1.395 -4.117 -7.069 1.00 95.31 82 LEU A CA 1
ATOM 640 C C . LEU A 1 82 ? 2.731 -3.779 -7.749 1.00 95.31 82 LEU A C 1
ATOM 642 O O . LEU A 1 82 ? 2.744 -3.190 -8.831 1.00 95.31 82 LEU A O 1
ATOM 646 N N . LEU A 1 83 ? 3.855 -4.219 -7.173 1.00 94.50 83 LEU A N 1
ATOM 647 C CA . LEU A 1 83 ? 5.182 -3.982 -7.751 1.00 94.50 83 LEU A CA 1
ATOM 648 C C . LEU A 1 83 ? 5.372 -4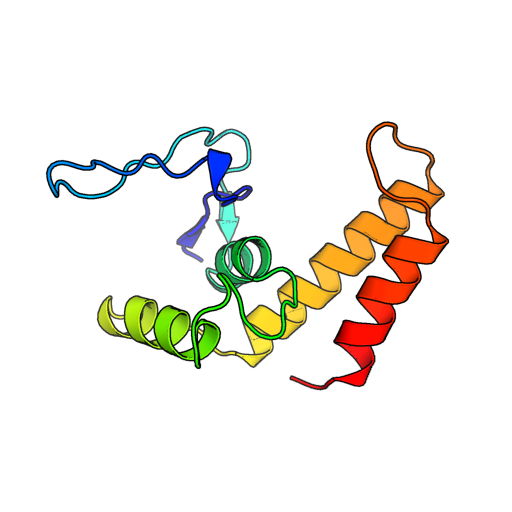.702 -9.094 1.00 94.50 83 LEU A C 1
ATOM 650 O O . LEU A 1 83 ? 5.964 -4.132 -10.011 1.00 94.50 83 LEU A O 1
ATOM 654 N N . ALA A 1 84 ? 4.851 -5.924 -9.240 1.00 95.38 84 ALA A N 1
ATOM 655 C CA . ALA A 1 84 ? 4.860 -6.636 -10.517 1.00 95.38 84 ALA A CA 1
ATOM 656 C C . ALA A 1 84 ? 4.018 -5.912 -11.582 1.00 95.38 84 ALA A C 1
ATOM 658 O O . ALA A 1 84 ? 4.431 -5.828 -12.739 1.00 95.38 84 ALA A O 1
ATOM 659 N N . GLY A 1 85 ? 2.869 -5.350 -11.191 1.00 93.88 85 GLY A N 1
ATOM 660 C CA . GLY A 1 85 ? 2.027 -4.518 -12.050 1.00 93.88 85 GLY A CA 1
ATOM 661 C C . GLY A 1 85 ? 2.774 -3.293 -12.573 1.00 93.88 85 GLY A C 1
ATOM 662 O O . GLY A 1 85 ? 2.829 -3.088 -13.784 1.00 93.88 85 GLY A O 1
ATOM 663 N N . TRP A 1 86 ? 3.441 -2.548 -11.688 1.00 92.38 86 TRP A N 1
ATOM 664 C CA . TRP A 1 86 ? 4.257 -1.393 -12.080 1.00 92.38 86 TRP A CA 1
ATOM 665 C C . TRP A 1 86 ? 5.457 -1.768 -12.947 1.00 92.38 86 TRP A C 1
ATOM 667 O O . TRP A 1 86 ? 5.823 -1.017 -13.851 1.00 92.38 86 TRP A O 1
ATOM 677 N N . TYR A 1 87 ? 6.083 -2.919 -12.691 1.00 94.19 87 TYR A N 1
ATOM 678 C CA . TYR A 1 87 ? 7.152 -3.414 -13.553 1.00 94.19 87 TYR A CA 1
ATOM 679 C C . TYR A 1 87 ? 6.627 -3.713 -14.960 1.00 94.19 87 TYR A C 1
ATOM 681 O O . TYR A 1 87 ? 7.199 -3.226 -15.934 1.00 94.19 87 TYR A O 1
ATOM 689 N N . ARG A 1 88 ? 5.494 -4.412 -15.080 1.00 94.56 88 ARG A N 1
ATOM 690 C CA . ARG A 1 88 ? 4.841 -4.648 -16.374 1.00 94.56 88 ARG A CA 1
ATOM 691 C C . ARG A 1 88 ? 4.525 -3.335 -17.098 1.00 94.56 88 ARG A C 1
ATOM 693 O O . ARG A 1 88 ? 4.914 -3.173 -18.244 1.00 94.56 88 ARG A O 1
ATOM 700 N N . GLU A 1 89 ? 3.907 -2.374 -16.416 1.00 92.75 89 GLU A N 1
ATOM 701 C CA . GLU A 1 89 ? 3.573 -1.065 -17.002 1.00 92.75 89 GLU A CA 1
ATOM 702 C C . GLU A 1 89 ? 4.805 -0.293 -17.494 1.00 92.75 89 GLU A C 1
ATOM 704 O O . GLU A 1 89 ? 4.734 0.397 -18.512 1.00 92.75 89 GLU A O 1
ATOM 709 N N . SER A 1 90 ? 5.939 -0.421 -16.796 1.00 93.00 90 SER A N 1
ATOM 710 C CA . SER A 1 90 ? 7.197 0.197 -17.226 1.00 93.00 90 SER A CA 1
ATOM 711 C C . SER A 1 90 ? 7.781 -0.451 -18.485 1.00 93.00 90 SER A C 1
ATOM 713 O O . SER A 1 90 ? 8.354 0.258 -19.309 1.00 93.00 90 SER A O 1
ATOM 715 N N . LEU A 1 91 ? 7.604 -1.767 -18.672 1.00 93.38 91 LEU A N 1
ATOM 716 C CA . LEU A 1 91 ? 8.011 -2.468 -19.898 1.00 93.38 91 LEU A CA 1
ATOM 717 C C . LEU A 1 91 ? 7.175 -2.023 -21.105 1.00 93.38 91 LEU A C 1
ATOM 719 O O . LEU A 1 91 ? 7.705 -1.909 -22.206 1.00 93.38 91 LEU A O 1
ATOM 723 N N . ASP A 1 92 ? 5.897 -1.715 -20.878 1.00 91.94 92 ASP A N 1
ATOM 724 C CA . ASP A 1 92 ? 4.965 -1.248 -21.911 1.00 91.94 92 ASP A CA 1
ATOM 725 C C . ASP A 1 92 ? 5.190 0.228 -22.308 1.00 91.94 92 ASP A C 1
ATOM 727 O O . ASP A 1 92 ? 4.482 0.761 -23.164 1.00 91.94 92 ASP A O 1
ATOM 731 N N . GLY A 1 93 ? 6.157 0.919 -21.690 1.00 83.56 93 GLY A N 1
ATOM 732 C CA . GLY A 1 93 ? 6.524 2.294 -22.035 1.00 83.56 93 GLY A CA 1
ATOM 733 C C . GLY A 1 93 ? 5.483 3.350 -21.647 1.00 83.56 93 GLY A C 1
ATOM 734 O O . GLY A 1 93 ? 5.469 4.437 -22.229 1.00 83.56 93 GLY A O 1
ATOM 735 N N . ARG A 1 94 ? 4.600 3.068 -20.676 1.00 74.94 94 ARG A N 1
ATOM 736 C CA . ARG A 1 94 ? 3.632 4.069 -20.192 1.00 74.94 94 ARG A CA 1
ATOM 737 C C . ARG A 1 94 ? 4.374 5.242 -19.531 1.00 74.94 94 ARG A C 1
ATOM 739 O O . ARG A 1 94 ? 5.201 5.051 -18.639 1.00 74.94 94 ARG A O 1
ATOM 746 N N . LEU A 1 95 ? 4.080 6.463 -19.987 1.00 55.97 95 LEU A N 1
ATOM 747 C CA . LEU A 1 95 ? 4.713 7.701 -19.514 1.00 55.97 95 LEU A CA 1
ATOM 748 C C . LEU A 1 95 ? 4.461 7.938 -18.014 1.00 55.97 95 LEU A C 1
ATOM 750 O O . LEU A 1 95 ? 3.361 7.702 -17.521 1.00 55.97 95 LEU A O 1
ATOM 754 N N . GLY A 1 96 ? 5.474 8.463 -17.313 1.00 64.88 96 GLY A N 1
ATOM 755 C CA . GLY A 1 96 ? 5.368 8.944 -15.925 1.00 64.88 96 GLY A CA 1
ATOM 756 C C . GLY A 1 96 ? 5.910 8.007 -14.835 1.00 64.88 96 GLY A C 1
ATOM 757 O O . GLY A 1 96 ? 5.908 8.382 -13.666 1.00 64.88 96 GLY A O 1
ATOM 758 N N . GLY A 1 97 ? 6.396 6.811 -15.190 1.00 76.12 97 GLY A N 1
ATOM 759 C CA . GLY A 1 97 ? 6.956 5.831 -14.248 1.00 76.12 97 GLY A CA 1
ATOM 760 C C . GLY A 1 97 ? 8.490 5.802 -14.171 1.00 76.12 97 GLY A C 1
ATOM 761 O O . GLY A 1 97 ? 9.191 6.332 -15.029 1.00 76.12 97 GLY A O 1
ATOM 762 N N . HIS A 1 98 ? 9.026 5.135 -13.140 1.00 87.44 98 HIS A N 1
ATOM 763 C CA . HIS A 1 98 ? 10.451 4.782 -13.078 1.00 87.44 98 HIS A CA 1
ATOM 764 C C . HIS A 1 98 ? 10.844 3.779 -14.184 1.00 87.44 98 HIS A C 1
ATOM 766 O O . HIS A 1 98 ? 9.995 2.975 -14.579 1.00 87.44 98 HIS A O 1
ATOM 772 N N . PRO A 1 99 ? 12.122 3.764 -14.621 1.00 92.19 99 PRO A N 1
ATOM 773 C CA . PRO A 1 99 ? 12.622 2.807 -15.608 1.00 92.19 99 PRO A CA 1
ATOM 774 C C . PRO A 1 99 ? 12.402 1.337 -15.201 1.00 92.19 99 PRO A C 1
ATOM 776 O O . PRO A 1 99 ? 12.409 1.038 -13.995 1.00 92.19 99 PRO A O 1
ATOM 779 N N . PRO A 1 100 ? 12.260 0.406 -16.166 1.00 94.50 100 PRO A N 1
ATOM 780 C CA . PRO A 1 100 ? 12.038 -1.013 -15.886 1.00 94.50 100 PRO A CA 1
ATOM 781 C C . PRO A 1 100 ? 13.063 -1.642 -14.945 1.00 94.50 100 PRO A C 1
ATOM 783 O O . PRO A 1 100 ? 12.709 -2.475 -14.114 1.00 94.50 100 PRO A O 1
ATOM 786 N N . GLU A 1 101 ? 14.321 -1.217 -15.013 1.00 94.88 101 GLU A N 1
ATOM 787 C CA . GLU A 1 101 ? 15.417 -1.729 -14.188 1.00 94.88 101 GLU A CA 1
ATOM 788 C C . GLU A 1 101 ? 15.214 -1.369 -12.712 1.00 94.88 101 GLU A C 1
ATOM 790 O O . GLU A 1 101 ? 15.468 -2.181 -11.818 1.00 94.88 101 GLU A O 1
ATOM 795 N N . VAL A 1 102 ? 14.698 -0.164 -12.452 1.00 93.62 102 VAL A N 1
ATOM 796 C CA . VAL A 1 102 ? 14.364 0.302 -11.101 1.00 93.62 102 VAL A CA 1
ATOM 797 C C . VAL A 1 102 ? 13.180 -0.495 -10.558 1.00 93.62 102 VAL A C 1
ATOM 799 O O . VAL A 1 102 ? 13.262 -1.033 -9.452 1.00 93.62 102 VAL A O 1
ATOM 802 N N . ARG A 1 103 ? 12.111 -0.643 -11.354 1.00 93.38 103 ARG A N 1
ATOM 803 C CA . ARG A 1 103 ? 10.909 -1.397 -10.960 1.00 93.38 103 ARG A CA 1
ATOM 804 C C . ARG A 1 103 ? 11.202 -2.875 -10.712 1.00 93.38 103 ARG A C 1
ATOM 806 O O . ARG A 1 103 ? 10.729 -3.439 -9.725 1.00 93.38 103 ARG A O 1
ATOM 813 N N . LEU A 1 104 ? 12.036 -3.486 -11.552 1.00 95.19 104 LEU A N 1
ATOM 814 C CA . LEU A 1 104 ? 12.514 -4.850 -11.356 1.00 95.19 104 LEU A CA 1
ATOM 815 C C . LEU A 1 104 ? 13.305 -4.975 -10.047 1.00 95.19 104 LEU A C 1
ATOM 817 O O . LEU A 1 104 ? 13.098 -5.923 -9.288 1.00 95.19 104 LEU A O 1
ATOM 821 N N . GLY A 1 105 ? 14.179 -4.008 -9.752 1.00 94.75 105 GLY A N 1
ATOM 822 C CA . GLY A 1 105 ? 14.938 -3.963 -8.504 1.00 94.75 105 GLY A CA 1
ATOM 823 C C . GLY A 1 105 ? 14.049 -3.876 -7.258 1.00 94.75 105 GLY A C 1
ATOM 824 O O . GLY A 1 105 ? 14.307 -4.574 -6.272 1.00 94.75 105 GLY A O 1
ATOM 825 N N . ASP A 1 106 ? 12.989 -3.066 -7.298 1.00 92.75 106 ASP A N 1
ATOM 826 C CA . ASP A 1 106 ? 11.988 -2.965 -6.227 1.00 92.75 106 ASP A CA 1
ATOM 827 C C . ASP A 1 106 ? 11.270 -4.295 -5.999 1.00 92.75 106 ASP A C 1
ATOM 829 O O . ASP A 1 106 ? 11.286 -4.823 -4.882 1.00 92.75 106 ASP A O 1
ATOM 833 N N . PHE A 1 107 ? 10.715 -4.874 -7.067 1.00 94.19 107 PHE A N 1
ATOM 834 C CA . PHE A 1 107 ? 10.014 -6.155 -7.011 1.00 94.19 107 PHE A CA 1
ATOM 835 C C . PHE A 1 107 ? 10.910 -7.264 -6.447 1.00 94.19 107 PHE A C 1
ATOM 837 O O . PHE A 1 107 ? 10.544 -7.947 -5.492 1.00 94.19 107 PHE A O 1
ATOM 844 N N . GLN A 1 108 ? 12.129 -7.407 -6.973 1.00 95.12 108 GLN A N 1
ATOM 845 C CA . GLN A 1 108 ? 13.067 -8.431 -6.520 1.00 95.12 108 GLN A CA 1
ATOM 846 C C . GLN A 1 108 ? 13.495 -8.248 -5.058 1.00 95.12 108 GLN A C 1
ATOM 848 O O . GLN A 1 108 ? 13.710 -9.234 -4.346 1.00 95.12 108 GLN A O 1
ATOM 853 N N . ARG A 1 109 ? 13.655 -7.000 -4.591 1.00 93.38 109 ARG A N 1
ATOM 854 C CA . ARG A 1 109 ? 13.964 -6.717 -3.181 1.00 93.38 109 ARG A CA 1
ATOM 855 C C . ARG A 1 109 ? 12.842 -7.163 -2.259 1.00 93.38 109 ARG A C 1
ATOM 857 O O . ARG A 1 109 ? 13.149 -7.713 -1.202 1.00 93.38 109 ARG A O 1
ATOM 864 N N . LEU A 1 110 ? 11.590 -6.926 -2.644 1.00 93.56 110 LEU A N 1
ATOM 865 C CA . LEU A 1 110 ? 10.439 -7.375 -1.872 1.00 93.56 110 LEU A CA 1
ATOM 866 C C . LEU A 1 110 ? 10.310 -8.902 -1.911 1.00 93.56 110 LEU A C 1
ATOM 868 O O . LEU A 1 110 ? 10.204 -9.525 -0.860 1.00 93.56 110 LEU A O 1
ATOM 872 N N . PHE A 1 111 ? 10.419 -9.508 -3.095 1.00 93.12 111 PHE A N 1
ATOM 873 C CA . PHE A 1 111 ? 10.291 -10.954 -3.288 1.00 93.12 111 PHE A CA 1
ATOM 874 C C . PHE A 1 111 ? 11.300 -11.761 -2.463 1.00 93.12 111 PHE A C 1
ATOM 876 O O . PHE A 1 111 ? 10.944 -12.740 -1.816 1.00 93.12 111 PHE A O 1
ATOM 883 N N . ARG A 1 112 ? 12.565 -11.322 -2.411 1.00 92.06 112 ARG A N 1
ATOM 884 C CA . ARG A 1 112 ? 13.609 -11.995 -1.615 1.00 92.06 112 ARG A CA 1
ATOM 885 C C . ARG A 1 112 ? 13.414 -11.882 -0.102 1.00 92.06 112 ARG A C 1
ATOM 887 O O . ARG A 1 112 ? 14.125 -12.549 0.642 1.00 92.06 112 ARG A O 1
ATOM 894 N N . ARG A 1 113 ? 12.537 -10.996 0.365 1.00 82.56 113 ARG A N 1
ATOM 895 C CA . ARG A 1 113 ? 12.414 -10.664 1.786 1.00 82.56 113 ARG A CA 1
ATOM 896 C C . ARG A 1 113 ? 11.575 -11.671 2.576 1.00 82.56 113 ARG A C 1
ATOM 898 O O . ARG A 1 113 ? 11.766 -11.744 3.786 1.00 82.56 113 ARG A O 1
ATOM 905 N N . GLY A 1 114 ? 10.722 -12.446 1.900 1.00 68.44 114 GLY A N 1
ATOM 906 C CA . GLY A 1 114 ? 9.724 -13.309 2.541 1.00 68.44 114 GLY A CA 1
ATOM 907 C C . GLY A 1 114 ? 8.611 -12.505 3.234 1.00 68.44 114 GLY A C 1
ATOM 908 O O . GLY A 1 114 ? 8.803 -11.329 3.551 1.00 68.44 114 GLY A O 1
ATOM 909 N N . GLY A 1 115 ? 7.446 -13.136 3.427 1.00 60.19 115 GLY A N 1
ATOM 910 C CA . GLY A 1 115 ? 6.265 -12.546 4.083 1.00 60.19 115 GLY A CA 1
ATOM 911 C C . GLY A 1 115 ? 6.242 -12.690 5.602 1.00 60.19 115 GLY A C 1
ATOM 912 O O . GLY A 1 115 ? 6.758 -13.691 6.142 1.00 60.19 115 GLY A O 1
#

Secondary structure (DSSP, 8-state):
-EEE-S---GGGEE--TTSPPPEE--GGG-EEE-THHHHHHHHTT-SSGGG-TTHHHHHHHHHHTTT----HHHHHHHHHHHHHHHHHHHHTT-TTSPPHHHHHHHHHHHHTT--

Solvent-accessible surface area (backbone atoms only — not comparable to full-atom values): 6593 Å² total; per-residue (Å²): 120,42,87,37,48,64,59,50,41,74,91,31,51,46,76,47,93,88,68,58,80,67,47,79,55,74,62,88,54,45,42,77,35,66,71,33,46,43,50,16,56,57,36,64,72,49,95,43,31,93,76,35,86,63,31,61,60,54,51,45,50,58,42,34,73,72,77,42,84,60,57,66,55,52,21,44,51,36,24,51,51,50,36,48,48,53,24,51,43,29,70,71,64,53,86,93,63,67,57,42,70,57,31,46,52,53,36,52,57,48,64,75,62,66,113

Mean predicted aligned error: 4.39 Å

Radius of gyration: 15.02 Å; Cα contacts (8 Å, |Δi|>4): 136; chains: 1; bounding box: 30×34×39 Å

Foldseek 3Di:
DDWDLQQLEPVQWADDPVDDDIDGDDSPRIDDDANLLSVLNQCLLPPQRVVDDVNSVVVQVVCVVVVDHDDPVSNLVNSLVVLVVLLVCLVVVDPDHDHNVVSVVSNVVSVVPHD

Nearest PDB structures (foldseek):
  4hwi-assembly1_B  TM=2.845E-01  e=9.536E+00  Arabidopsis thaliana